Protein AF-A0A4U9IFB0-F1 (afdb_monomer)

Organism: NCBI:txid83655

Structure (mmCIF, N/CA/C/O backbone):
data_AF-A0A4U9IFB0-F1
#
_entry.id   AF-A0A4U9IFB0-F1
#
loop_
_atom_site.group_PDB
_atom_site.id
_atom_site.type_symbol
_atom_site.label_atom_id
_atom_site.label_alt_id
_atom_site.label_comp_id
_atom_site.label_asym_id
_atom_site.label_entity_id
_atom_site.label_seq_id
_atom_site.pdbx_PDB_ins_code
_atom_site.Cartn_x
_atom_site.Cartn_y
_atom_site.Cartn_z
_atom_site.occupancy
_atom_site.B_iso_or_equiv
_atom_site.auth_seq_id
_atom_site.auth_comp_id
_atom_site.auth_asym_id
_atom_site.auth_atom_id
_atom_site.pdbx_PDB_model_num
ATOM 1 N N . MET A 1 1 ? 10.143 17.828 16.901 1.00 49.84 1 MET A N 1
ATOM 2 C CA . MET A 1 1 ? 9.728 16.424 17.096 1.00 49.84 1 MET A CA 1
ATOM 3 C C . MET A 1 1 ? 9.895 15.701 15.776 1.00 49.84 1 MET A C 1
ATOM 5 O O . MET A 1 1 ? 9.204 16.052 14.827 1.00 49.84 1 MET A O 1
ATOM 9 N N . TYR A 1 2 ? 10.829 14.756 15.691 1.00 51.25 2 TYR A N 1
ATOM 10 C CA . TYR A 1 2 ? 10.863 13.819 14.567 1.00 51.25 2 TYR A CA 1
ATOM 11 C C . TYR A 1 2 ? 9.643 12.888 14.664 1.00 51.25 2 TYR A C 1
ATOM 13 O O . TYR A 1 2 ? 9.141 12.656 15.758 1.00 51.25 2 TYR A O 1
ATOM 21 N N . GLY A 1 3 ? 9.096 12.454 13.528 1.00 64.69 3 GLY A N 1
ATOM 22 C CA . GLY A 1 3 ? 7.944 11.539 13.486 1.00 64.69 3 GLY A CA 1
AT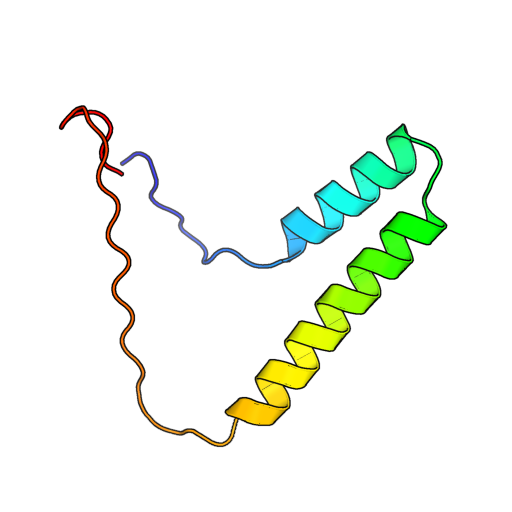OM 23 C C . GLY A 1 3 ? 6.553 12.173 13.649 1.00 64.69 3 GLY A C 1
ATOM 24 O O . GLY A 1 3 ? 5.562 11.526 13.319 1.00 64.69 3 GLY A O 1
ATOM 25 N N . SER A 1 4 ? 6.438 13.441 14.068 1.00 72.31 4 SER A N 1
ATOM 26 C CA . SER A 1 4 ? 5.132 14.116 14.152 1.00 72.31 4 SER A CA 1
ATOM 27 C C . SER A 1 4 ? 4.572 14.400 12.752 1.00 72.31 4 SER A C 1
ATOM 29 O O . SER A 1 4 ? 5.166 15.151 11.975 1.00 72.31 4 SER A O 1
ATOM 31 N N . ARG A 1 5 ? 3.420 13.802 12.420 1.00 72.31 5 ARG A N 1
ATOM 32 C CA . ARG A 1 5 ? 2.682 14.070 11.178 1.00 72.31 5 ARG A CA 1
ATOM 33 C C . ARG A 1 5 ? 1.483 14.963 11.474 1.00 72.31 5 ARG A C 1
ATOM 35 O O . ARG A 1 5 ? 0.644 14.621 12.297 1.00 72.31 5 ARG A O 1
ATOM 42 N N . GLN A 1 6 ? 1.371 16.080 10.756 1.00 82.88 6 GLN A N 1
ATOM 43 C CA . GLN A 1 6 ? 0.206 16.973 10.863 1.00 82.88 6 GLN A CA 1
ATOM 44 C C . GLN A 1 6 ? -1.063 16.385 10.229 1.00 82.88 6 GLN A C 1
ATOM 46 O O . GLN A 1 6 ? -2.166 16.843 10.509 1.00 82.88 6 GLN A O 1
ATOM 51 N N . LYS A 1 7 ? -0.908 15.389 9.353 1.00 82.25 7 LYS A N 1
ATOM 52 C CA . LYS A 1 7 ? -2.000 14.669 8.699 1.00 82.25 7 LYS A CA 1
ATOM 53 C C . LYS A 1 7 ? -1.823 13.180 8.934 1.00 82.25 7 LYS A C 1
ATOM 55 O O . LYS A 1 7 ? -0.696 12.678 8.894 1.00 82.25 7 LYS A O 1
ATOM 60 N N . LEU A 1 8 ? -2.938 12.488 9.148 1.00 81.94 8 LEU A N 1
ATOM 61 C CA . LEU A 1 8 ? -2.949 11.033 9.118 1.00 81.94 8 LEU A CA 1
ATOM 62 C C . LEU A 1 8 ? -2.461 10.562 7.748 1.00 81.94 8 LEU A C 1
ATOM 64 O O . LEU A 1 8 ? -2.697 11.214 6.731 1.00 81.94 8 LEU A O 1
ATOM 68 N N . TRP A 1 9 ? -1.734 9.454 7.749 1.00 84.44 9 TRP A N 1
ATOM 69 C CA . TRP A 1 9 ? -1.323 8.821 6.509 1.00 84.44 9 TRP A CA 1
ATOM 70 C C . TRP A 1 9 ? -2.544 8.236 5.791 1.00 84.44 9 TR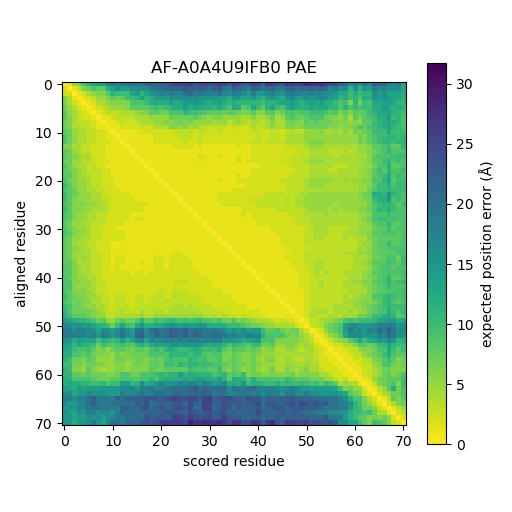P A C 1
ATOM 72 O O . TRP A 1 9 ? -3.448 7.701 6.434 1.00 84.44 9 TRP A O 1
ATOM 82 N N . ASP A 1 10 ? -2.540 8.323 4.465 1.00 88.69 10 ASP A N 1
ATOM 83 C CA . ASP A 1 10 ? -3.502 7.674 3.585 1.00 88.69 10 ASP A CA 1
ATOM 84 C C . ASP A 1 10 ? -2.773 7.000 2.410 1.00 88.69 10 ASP A C 1
ATOM 86 O O . ASP A 1 10 ? -1.568 7.176 2.202 1.00 88.69 10 ASP A O 1
ATOM 90 N N . MET A 1 11 ? -3.521 6.222 1.629 1.00 94.12 11 MET A N 1
ATOM 91 C CA . MET A 1 11 ? -2.983 5.412 0.533 1.00 94.12 11 MET A CA 1
ATOM 92 C C . MET A 1 11 ? -2.497 6.238 -0.674 1.00 94.12 11 MET A C 1
ATOM 94 O O . MET A 1 11 ? -1.939 5.661 -1.604 1.00 94.12 11 MET A O 1
ATOM 98 N N . THR A 1 12 ? -2.676 7.566 -0.698 1.00 93.19 12 THR A N 1
ATOM 99 C CA . THR A 1 12 ? -2.356 8.416 -1.863 1.00 93.19 12 THR A CA 1
ATOM 100 C C . THR A 1 12 ? -0.901 8.267 -2.288 1.00 93.19 12 THR A C 1
ATOM 102 O O . THR A 1 12 ? -0.616 8.069 -3.469 1.00 93.19 12 THR A O 1
ATOM 105 N N . PHE A 1 13 ? 0.027 8.332 -1.330 1.00 93.62 13 PHE A N 1
ATOM 106 C CA . PHE A 1 13 ? 1.453 8.210 -1.633 1.00 93.62 13 PHE A CA 1
ATOM 107 C C . PHE A 1 13 ? 1.842 6.788 -2.027 1.00 93.62 13 PHE A C 1
ATOM 109 O O . PHE A 1 13 ? 2.652 6.630 -2.930 1.00 93.62 13 PHE A O 1
ATOM 116 N N . LEU A 1 14 ? 1.207 5.769 -1.441 1.00 96.31 14 LEU A N 1
ATOM 117 C CA . LEU A 1 14 ? 1.434 4.382 -1.841 1.00 96.31 14 LEU A CA 1
ATOM 118 C C . LEU A 1 14 ? 1.028 4.151 -3.301 1.00 96.31 14 LEU A C 1
ATOM 120 O O . LEU A 1 14 ? 1.783 3.556 -4.063 1.00 96.31 14 LEU A O 1
ATOM 124 N N . TYR A 1 15 ? -0.148 4.636 -3.712 1.00 98.12 15 TYR A N 1
ATOM 125 C CA . TYR A 1 15 ? -0.590 4.507 -5.102 1.00 98.12 15 TYR A CA 1
ATOM 126 C C . TYR A 1 15 ? 0.348 5.240 -6.054 1.00 98.12 15 TYR A C 1
ATOM 128 O O . TYR A 1 15 ? 0.737 4.670 -7.067 1.00 98.12 15 TYR A O 1
ATOM 136 N N . LYS A 1 16 ? 0.781 6.450 -5.688 1.00 97.81 16 LYS A N 1
ATOM 137 C CA . LYS A 1 16 ? 1.762 7.199 -6.472 1.00 97.81 16 LYS A CA 1
ATOM 138 C C . LYS A 1 16 ? 3.087 6.443 -6.617 1.00 97.81 16 LYS A C 1
ATOM 140 O O . LYS A 1 16 ? 3.601 6.343 -7.721 1.00 97.81 16 LYS A O 1
ATOM 145 N N . GLU A 1 17 ? 3.620 5.883 -5.534 1.00 97.88 17 GLU A N 1
ATOM 146 C CA . GLU A 1 17 ? 4.867 5.109 -5.569 1.00 97.88 17 GLU A CA 1
ATOM 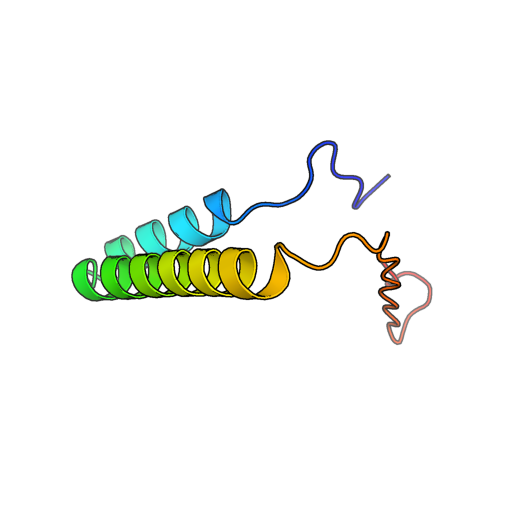147 C C . GLU A 1 17 ? 4.746 3.867 -6.465 1.00 97.88 17 GLU A C 1
ATOM 149 O O . GLU A 1 17 ? 5.671 3.551 -7.214 1.00 97.88 17 GLU A O 1
ATOM 154 N N . ILE A 1 18 ? 3.593 3.188 -6.448 1.00 98.56 18 ILE A N 1
ATOM 155 C CA . ILE A 1 18 ? 3.320 2.063 -7.352 1.00 98.56 18 ILE A CA 1
ATOM 156 C C . ILE A 1 18 ? 3.285 2.530 -8.813 1.00 98.56 18 ILE A C 1
ATOM 158 O O . ILE A 1 18 ? 3.880 1.868 -9.663 1.00 98.56 18 ILE A O 1
ATOM 162 N N . GLU A 1 19 ? 2.621 3.649 -9.118 1.00 98.56 19 GLU A N 1
ATOM 163 C CA . GLU A 1 19 ? 2.587 4.220 -10.474 1.00 98.56 19 GLU A CA 1
ATOM 164 C C . GLU A 1 19 ? 3.983 4.618 -10.958 1.00 98.56 19 GLU A C 1
ATOM 166 O O . GLU A 1 19 ? 4.374 4.267 -12.074 1.00 98.56 19 GLU A O 1
ATOM 171 N N . ASP A 1 20 ? 4.750 5.298 -10.105 1.00 98.62 20 ASP A N 1
ATOM 172 C CA . ASP A 1 20 ? 6.104 5.752 -10.408 1.00 98.62 20 ASP A CA 1
ATOM 173 C C . ASP A 1 20 ? 7.018 4.552 -10.707 1.00 98.62 20 ASP A C 1
ATOM 175 O O . ASP A 1 20 ? 7.705 4.537 -11.733 1.00 98.62 20 ASP A O 1
ATOM 179 N N . PHE A 1 21 ? 6.981 3.496 -9.885 1.00 98.62 21 PHE A N 1
ATOM 180 C CA . PHE A 1 21 ? 7.746 2.277 -10.161 1.00 98.62 21 PHE A CA 1
ATOM 181 C C . PHE A 1 21 ? 7.258 1.540 -11.407 1.00 98.62 21 PHE A C 1
ATOM 183 O O . PHE A 1 21 ? 8.081 1.091 -12.206 1.00 98.62 21 PHE A O 1
ATOM 190 N N . ALA A 1 22 ? 5.946 1.429 -11.614 1.00 98.69 22 ALA A N 1
ATOM 191 C CA . ALA A 1 22 ? 5.409 0.762 -12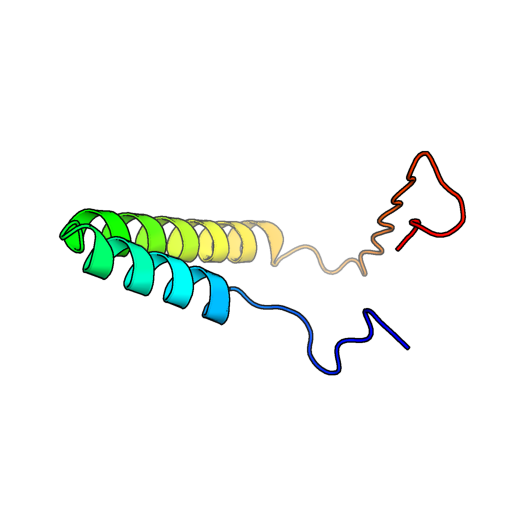.793 1.00 98.69 22 ALA A CA 1
ATOM 192 C C . ALA A 1 22 ? 5.859 1.453 -14.087 1.00 98.69 22 ALA A C 1
ATOM 194 O O . ALA A 1 22 ? 6.205 0.770 -15.047 1.00 98.69 22 ALA A O 1
ATOM 195 N N . LYS A 1 23 ? 5.953 2.787 -14.078 1.00 98.62 23 LYS A N 1
ATOM 196 C CA . LYS A 1 23 ? 6.502 3.574 -15.185 1.00 98.62 23 LYS A CA 1
ATOM 197 C C . LYS A 1 23 ? 8.007 3.367 -15.370 1.00 98.62 23 LYS A C 1
ATOM 199 O O . LYS A 1 23 ? 8.459 3.183 -16.495 1.00 98.62 23 LYS A O 1
ATOM 204 N N . ILE A 1 24 ? 8.792 3.374 -14.287 1.00 98.62 24 ILE A N 1
ATOM 205 C CA . ILE A 1 24 ? 10.251 3.143 -14.348 1.00 98.62 24 ILE A CA 1
ATOM 206 C C . ILE A 1 24 ? 10.570 1.783 -14.984 1.00 98.62 24 ILE A C 1
ATOM 208 O O . ILE A 1 24 ? 11.518 1.671 -15.759 1.00 98.62 24 ILE A O 1
ATOM 212 N N . PHE A 1 25 ? 9.777 0.760 -14.667 1.00 98.56 25 PHE A N 1
ATOM 213 C CA . PHE A 1 25 ? 9.994 -0.606 -15.141 1.00 98.56 25 PHE A CA 1
ATOM 214 C C . PHE A 1 25 ? 9.151 -0.990 -16.367 1.00 98.56 25 PHE A C 1
ATOM 216 O O . PHE A 1 25 ? 9.225 -2.144 -16.788 1.00 98.56 25 PHE A O 1
ATOM 223 N N . ASN A 1 26 ? 8.386 -0.056 -16.950 1.00 98.38 26 ASN A N 1
ATOM 224 C CA . ASN A 1 26 ? 7.530 -0.279 -18.123 1.00 98.38 26 ASN A CA 1
ATOM 225 C C . ASN A 1 26 ? 6.555 -1.469 -17.932 1.00 98.38 26 ASN A C 1
ATOM 227 O O . ASN A 1 26 ? 6.492 -2.401 -18.740 1.00 98.38 26 ASN A O 1
ATOM 231 N N . VAL A 1 27 ? 5.862 -1.474 -16.788 1.00 98.69 27 VAL A N 1
ATOM 232 C CA . VAL A 1 27 ? 4.874 -2.481 -16.355 1.00 98.69 27 VAL A CA 1
ATOM 233 C C . VAL A 1 27 ? 3.590 -1.827 -15.827 1.00 98.69 27 VAL A C 1
ATOM 235 O O . VAL A 1 27 ? 3.009 -2.262 -14.830 1.00 98.69 27 VAL A 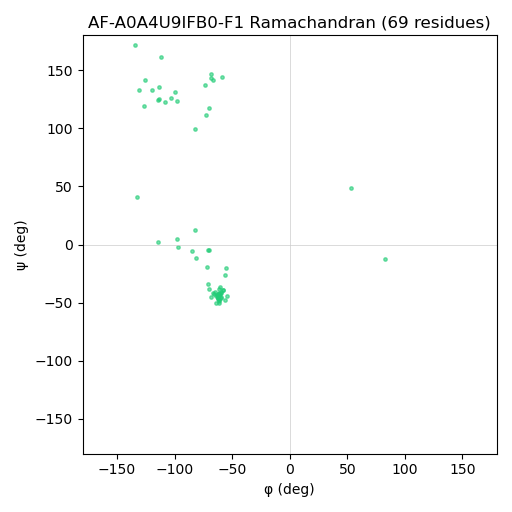O 1
ATOM 238 N N . GLU A 1 28 ? 3.135 -0.769 -16.489 1.00 98.62 28 GLU A N 1
ATOM 239 C CA . GLU A 1 28 ? 2.011 0.081 -16.086 1.00 98.62 28 GLU A CA 1
ATOM 240 C C . GLU A 1 28 ? 0.719 -0.704 -15.848 1.00 98.62 28 GLU A C 1
ATOM 242 O O . GLU A 1 28 ? 0.086 -0.513 -14.810 1.00 98.62 28 GLU A O 1
ATOM 247 N N . ASP A 1 29 ? 0.373 -1.651 -16.726 1.00 98.69 29 ASP A N 1
ATOM 248 C CA . ASP A 1 29 ? -0.821 -2.495 -16.567 1.00 98.69 29 ASP A CA 1
ATOM 249 C C . ASP A 1 29 ? -0.800 -3.274 -15.244 1.00 98.69 29 ASP A C 1
ATOM 251 O O . ASP A 1 29 ? -1.814 -3.382 -14.549 1.00 98.69 29 ASP A O 1
ATOM 255 N N . ARG A 1 30 ? 0.377 -3.777 -14.843 1.00 98.62 30 ARG A N 1
ATOM 256 C CA . ARG A 1 30 ? 0.553 -4.476 -13.561 1.00 98.62 30 ARG A CA 1
ATOM 257 C C . ARG A 1 30 ? 0.452 -3.511 -12.382 1.00 98.62 30 ARG A C 1
ATOM 259 O O . ARG A 1 30 ? -0.125 -3.876 -11.360 1.00 98.62 30 ARG A O 1
ATOM 266 N N . GLY A 1 31 ? 0.990 -2.298 -12.521 1.00 98.69 31 GLY A N 1
ATOM 267 C CA . GLY A 1 31 ? 0.863 -1.242 -11.515 1.00 98.69 31 GLY A CA 1
ATOM 268 C C . GLY A 1 31 ? -0.595 -0.846 -11.281 1.00 98.69 31 GLY A C 1
ATOM 269 O O . GLY A 1 31 ? -1.064 -0.835 -10.144 1.00 98.69 31 GLY A O 1
ATOM 270 N N . GLN A 1 32 ? -1.341 -0.613 -12.361 1.00 98.81 32 GLN A N 1
ATOM 271 C CA . GLN A 1 32 ? -2.759 -0.261 -12.299 1.00 98.81 32 GLN A CA 1
ATOM 272 C C . GLN A 1 32 ? -3.611 -1.399 -11.728 1.00 98.81 32 GLN A C 1
ATOM 274 O O . GLN A 1 32 ? -4.472 -1.150 -10.881 1.00 98.81 32 GLN A O 1
ATOM 279 N N . ALA A 1 33 ? -3.335 -2.652 -12.106 1.00 98.81 33 ALA A N 1
ATOM 280 C CA . ALA A 1 33 ? -4.008 -3.812 -11.526 1.00 98.81 33 ALA A CA 1
ATOM 281 C C . ALA A 1 33 ? -3.791 -3.910 -10.004 1.00 98.81 33 ALA A C 1
ATOM 283 O O . ALA A 1 33 ? -4.741 -4.159 -9.261 1.00 98.81 33 ALA A O 1
ATOM 284 N N . LEU A 1 34 ? -2.568 -3.656 -9.523 1.00 98.56 34 LEU A N 1
ATOM 285 C CA . LEU A 1 34 ? -2.254 -3.668 -8.092 1.00 98.56 34 LEU A CA 1
ATOM 286 C C . LEU A 1 34 ? -2.975 -2.546 -7.327 1.00 98.56 34 LEU A C 1
ATOM 288 O O . LEU A 1 34 ? -3.523 -2.778 -6.250 1.00 98.56 34 LEU A O 1
ATOM 292 N N . ILE A 1 35 ? -3.016 -1.336 -7.889 1.00 98.62 35 ILE A N 1
ATOM 293 C CA . ILE A 1 35 ? -3.733 -0.199 -7.290 1.00 98.62 35 ILE A CA 1
ATOM 294 C C . ILE A 1 35 ? -5.235 -0.481 -7.219 1.00 98.62 35 ILE A C 1
ATOM 296 O O . ILE A 1 35 ? -5.870 -0.202 -6.199 1.00 98.62 35 ILE A O 1
ATOM 300 N N . ALA A 1 36 ? -5.811 -1.038 -8.287 1.00 98.62 36 ALA A N 1
ATOM 301 C CA . ALA A 1 36 ? -7.220 -1.405 -8.323 1.00 98.62 36 ALA A CA 1
ATOM 302 C C . ALA A 1 36 ? -7.558 -2.453 -7.253 1.00 98.62 36 ALA A C 1
ATOM 304 O O . ALA A 1 36 ? -8.565 -2.307 -6.557 1.00 98.62 36 ALA A O 1
ATOM 305 N N . ASP A 1 37 ? -6.698 -3.458 -7.069 1.00 98.56 37 ASP A N 1
ATOM 306 C CA . ASP A 1 37 ? -6.877 -4.475 -6.033 1.00 98.56 37 ASP A CA 1
ATOM 307 C C . ASP A 1 37 ? -6.842 -3.874 -4.619 1.00 98.56 37 ASP A C 1
ATOM 309 O O . ASP A 1 37 ? -7.726 -4.152 -3.806 1.00 98.56 37 ASP A O 1
ATOM 313 N N . PHE A 1 38 ? -5.895 -2.976 -4.328 1.00 98.12 38 PHE A N 1
ATOM 314 C CA . PHE A 1 38 ? -5.858 -2.296 -3.030 1.00 98.12 38 PHE A CA 1
ATOM 315 C C . PHE A 1 38 ? -7.096 -1.438 -2.770 1.00 98.12 38 PHE A C 1
ATOM 317 O O . PHE A 1 38 ? -7.681 -1.537 -1.690 1.00 98.12 38 PHE A O 1
ATOM 324 N N . LYS A 1 39 ? -7.545 -0.657 -3.759 1.00 97.56 39 LYS A N 1
ATOM 325 C CA . LYS A 1 39 ? -8.775 0.143 -3.643 1.00 97.56 39 LYS A CA 1
ATOM 326 C C . LYS A 1 39 ? -9.996 -0.739 -3.395 1.00 97.56 39 LYS A C 1
ATOM 328 O O . LYS A 1 39 ? -10.822 -0.414 -2.542 1.00 97.56 39 LYS A O 1
ATOM 333 N N . LYS A 1 40 ? -10.100 -1.864 -4.110 1.00 98.31 40 LYS A N 1
ATOM 334 C CA . LYS A 1 40 ? -11.187 -2.829 -3.925 1.00 98.31 40 LYS A CA 1
ATOM 335 C C . LYS A 1 40 ? -11.163 -3.408 -2.513 1.00 98.31 40 LYS A C 1
ATOM 337 O O . LYS A 1 40 ? -12.180 -3.378 -1.828 1.00 98.31 40 LYS A O 1
ATOM 342 N N . ARG A 1 41 ? -10.004 -3.884 -2.056 1.00 97.50 41 ARG A N 1
ATOM 343 C CA . ARG A 1 41 ? -9.849 -4.486 -0.728 1.00 97.50 41 ARG A CA 1
ATOM 344 C C . ARG A 1 41 ? -10.180 -3.501 0.390 1.00 97.50 41 ARG A C 1
ATOM 346 O O . ARG A 1 41 ? -10.846 -3.872 1.349 1.00 97.50 41 ARG A O 1
ATOM 353 N N . GLU A 1 42 ? -9.751 -2.247 0.263 1.00 95.31 42 GLU A N 1
ATOM 354 C CA . GLU A 1 42 ? -10.104 -1.196 1.220 1.00 95.31 42 GLU A CA 1
ATOM 355 C C . GLU A 1 42 ? -11.621 -0.954 1.254 1.00 95.31 42 GLU A C 1
ATOM 357 O O . GLU A 1 42 ? -12.211 -0.899 2.334 1.00 95.31 42 GLU A O 1
ATOM 362 N N . ALA A 1 43 ? -12.262 -0.839 0.087 1.00 96.19 43 ALA A N 1
ATOM 363 C CA . ALA A 1 43 ? -13.707 -0.646 -0.007 1.00 96.19 43 ALA A CA 1
ATOM 364 C C . ALA A 1 43 ? -14.491 -1.825 0.596 1.00 96.19 43 ALA A C 1
ATOM 366 O O . ALA A 1 43 ? -15.440 -1.602 1.352 1.00 96.19 43 ALA A O 1
ATOM 367 N N . ASP A 1 44 ? -14.064 -3.059 0.319 1.00 97.00 44 ASP A N 1
ATOM 368 C CA . ASP A 1 44 ? -14.674 -4.276 0.858 1.00 97.00 44 ASP A CA 1
ATOM 369 C C . ASP A 1 44 ? -14.590 -4.301 2.392 1.00 97.00 44 ASP A C 1
ATOM 371 O O . ASP A 1 44 ? -15.612 -4.457 3.060 1.00 97.00 44 ASP A O 1
ATOM 375 N N . LEU A 1 45 ? -13.405 -4.042 2.961 1.00 93.88 45 LEU A N 1
ATOM 376 C CA . LEU A 1 45 ? -13.204 -3.977 4.414 1.00 93.88 45 LEU A CA 1
ATOM 377 C C . LEU A 1 45 ? -14.051 -2.872 5.056 1.00 93.88 45 LEU A C 1
ATOM 379 O O . LEU A 1 45 ? -14.701 -3.085 6.080 1.00 93.88 45 LEU A O 1
ATOM 383 N N . ARG A 1 46 ? -14.086 -1.677 4.454 1.00 91.38 46 ARG A N 1
ATOM 384 C CA . ARG A 1 46 ? -14.927 -0.581 4.959 1.00 91.38 46 ARG A CA 1
ATOM 385 C C . ARG A 1 46 ? -16.399 -0.973 4.961 1.00 91.38 4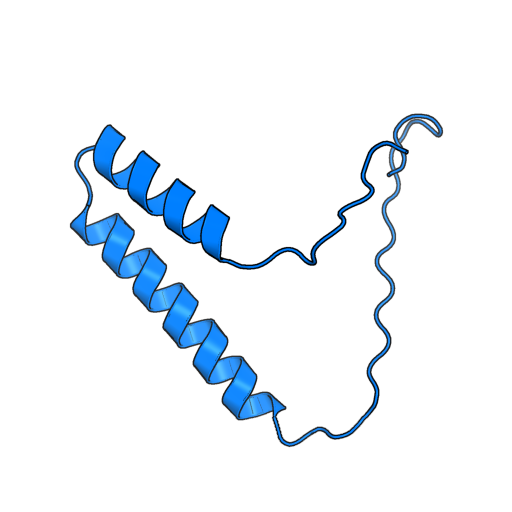6 ARG A C 1
ATOM 387 O O . ARG A 1 46 ? -17.093 -0.664 5.924 1.00 91.38 46 ARG A O 1
ATOM 394 N N . SER A 1 47 ? -16.864 -1.664 3.923 1.00 93.88 47 SER A N 1
ATOM 395 C CA . SER A 1 47 ? -18.238 -2.157 3.834 1.00 93.88 47 SER A CA 1
ATOM 396 C C . SER A 1 47 ? -18.537 -3.195 4.918 1.00 93.88 47 SER A C 1
ATOM 398 O O . SER A 1 47 ? -19.501 -3.036 5.673 1.00 93.88 47 SER A O 1
ATOM 400 N N . GLU A 1 48 ? -17.674 -4.203 5.058 1.00 93.50 48 GLU A N 1
ATOM 401 C CA . GLU A 1 48 ? -17.820 -5.311 6.006 1.00 93.50 48 GLU A CA 1
ATOM 402 C C . GLU A 1 48 ? -17.878 -4.825 7.460 1.00 93.50 48 GLU A C 1
ATOM 404 O O . GLU A 1 48 ? -18.764 -5.219 8.224 1.00 93.50 48 GLU A O 1
ATOM 409 N N . PHE A 1 49 ? -16.989 -3.900 7.828 1.00 89.88 49 PHE A N 1
ATOM 410 C CA . PHE A 1 49 ? -16.835 -3.448 9.211 1.00 89.88 49 PHE A CA 1
ATOM 411 C C . PHE A 1 49 ? -17.587 -2.146 9.542 1.00 89.88 49 PHE A C 1
ATOM 413 O O . PHE A 1 49 ? -17.627 -1.750 10.708 1.00 89.88 49 PHE A O 1
ATOM 420 N N . SER A 1 50 ? -18.261 -1.515 8.569 1.00 84.94 50 SER A N 1
ATOM 421 C CA . SER A 1 50 ? -19.005 -0.246 8.743 1.00 84.94 50 SER A CA 1
ATOM 422 C C . SER A 1 50 ? -20.074 -0.265 9.842 1.00 84.94 50 SER A C 1
ATOM 424 O O . SER A 1 50 ? -20.432 0.776 10.392 1.00 84.94 50 SER A O 1
ATOM 426 N N . LYS A 1 51 ? -20.616 -1.445 10.165 1.00 81.56 51 LYS A N 1
ATOM 427 C CA . LYS A 1 51 ? -21.727 -1.607 11.116 1.00 81.56 51 LYS A CA 1
ATOM 428 C C . LYS A 1 51 ? -21.282 -1.607 12.579 1.00 81.56 51 LYS A C 1
ATOM 430 O O . LYS A 1 51 ? -22.128 -1.523 13.471 1.00 81.56 51 LYS A O 1
ATOM 435 N N . ASN A 1 52 ? -19.981 -1.704 12.845 1.00 71.94 52 ASN A N 1
ATOM 436 C CA . ASN A 1 52 ? -19.460 -1.722 14.202 1.00 71.94 52 ASN A CA 1
ATOM 437 C C . ASN A 1 52 ? -19.331 -0.284 14.732 1.00 71.94 52 ASN A C 1
ATOM 439 O O . ASN A 1 52 ? -18.373 0.413 14.428 1.00 71.94 52 ASN A O 1
ATOM 443 N N . LYS A 1 53 ? -20.311 0.169 15.526 1.00 73.81 53 LYS A N 1
ATOM 444 C CA . LYS A 1 53 ? -20.336 1.518 16.133 1.00 73.81 53 LYS A CA 1
ATOM 445 C C . LYS A 1 53 ? -19.500 1.640 17.415 1.00 73.81 53 LYS A C 1
ATOM 447 O O . LYS A 1 53 ? -19.688 2.585 18.178 1.00 73.81 53 LYS A O 1
ATOM 452 N N . LYS A 1 54 ? -18.651 0.654 17.712 1.00 83.00 54 LYS A N 1
ATOM 453 C CA . LYS A 1 54 ? -17.772 0.706 18.881 1.00 83.00 54 LYS A CA 1
ATOM 454 C C . LYS A 1 54 ? -16.653 1.705 18.619 1.00 83.00 54 LYS A C 1
ATOM 456 O O . LYS A 1 54 ? -16.070 1.698 17.540 1.00 83.00 54 LYS A O 1
ATOM 461 N N . ASP A 1 55 ? -16.346 2.517 19.620 1.00 82.75 55 ASP A N 1
ATOM 462 C CA . ASP A 1 55 ? -15.129 3.316 19.611 1.00 82.75 55 ASP A CA 1
ATOM 463 C C . ASP A 1 55 ? -13.941 2.374 19.846 1.00 82.75 55 ASP A C 1
ATOM 465 O O . ASP A 1 55 ? -13.846 1.716 20.887 1.00 82.75 55 ASP A O 1
ATOM 469 N N . LEU A 1 56 ? -13.111 2.199 18.820 1.00 84.38 56 LEU A N 1
ATOM 470 C CA . LEU A 1 56 ? -12.010 1.244 18.834 1.00 84.38 56 LEU A CA 1
ATOM 471 C C . LEU A 1 56 ? -10.717 1.972 1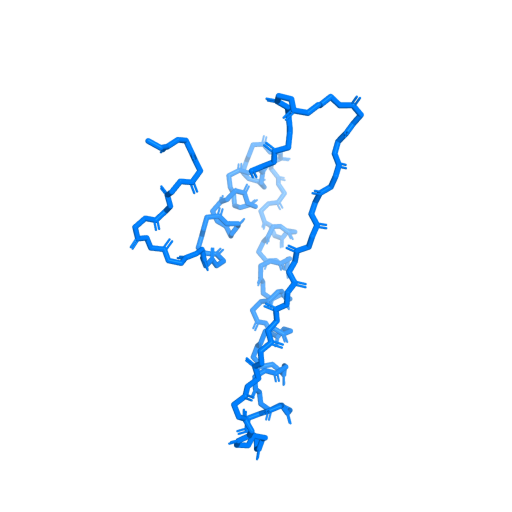9.190 1.00 84.38 56 LEU A C 1
ATOM 473 O O . LEU A 1 56 ? -10.301 2.898 18.501 1.00 84.38 56 LEU A O 1
ATOM 477 N N . SER A 1 57 ? -10.052 1.505 20.243 1.00 87.81 57 SER A N 1
ATOM 478 C CA . SER A 1 57 ? -8.717 1.965 20.620 1.00 87.81 57 SER A CA 1
ATOM 479 C C . SER A 1 57 ? -7.663 0.978 20.131 1.00 87.81 57 SER A C 1
ATOM 481 O O . SER A 1 57 ? -7.777 -0.225 20.367 1.00 87.81 57 SER A O 1
ATOM 483 N N . PHE A 1 58 ? -6.622 1.491 19.478 1.00 85.00 58 PHE A N 1
ATOM 484 C CA . PHE A 1 58 ? -5.492 0.707 18.986 1.00 85.00 58 PHE A CA 1
ATOM 485 C C . PHE A 1 58 ? -4.204 1.201 19.644 1.00 85.00 58 PHE A C 1
ATOM 487 O O . PHE A 1 58 ? -3.954 2.404 19.690 1.00 85.00 58 PHE A O 1
ATOM 494 N N . VAL A 1 59 ? -3.382 0.272 20.134 1.00 87.44 59 VAL A N 1
ATOM 495 C CA . VAL A 1 59 ? -2.037 0.557 20.648 1.00 87.44 59 VAL A CA 1
ATOM 496 C C . VAL A 1 59 ? -1.036 -0.132 19.736 1.00 87.44 59 VAL A C 1
ATOM 498 O O . VAL A 1 59 ? -1.107 -1.342 19.532 1.00 87.44 59 VAL A O 1
ATOM 501 N N . PHE A 1 60 ? -0.102 0.647 19.200 1.00 81.19 60 PHE A N 1
ATOM 502 C CA . PHE A 1 60 ? 1.038 0.143 18.446 1.00 81.19 60 PHE A CA 1
ATOM 503 C C . PHE A 1 60 ? 2.284 0.340 19.304 1.00 81.19 60 PHE A C 1
ATOM 505 O O . PHE A 1 60 ? 2.565 1.460 19.727 1.00 81.19 60 PHE A O 1
ATOM 512 N N . TRP A 1 61 ? 3.000 -0.747 19.583 1.00 82.44 61 TRP A N 1
ATOM 513 C CA . TRP A 1 61 ? 4.236 -0.722 20.357 1.00 82.44 61 TRP A CA 1
ATOM 514 C C . TRP A 1 61 ? 5.401 -1.121 19.460 1.00 82.44 61 TRP A C 1
ATOM 516 O O . TRP A 1 61 ? 5.389 -2.197 18.861 1.00 82.44 61 TRP A O 1
ATOM 526 N N . PHE A 1 62 ? 6.410 -0.260 19.396 1.00 75.25 62 PHE A N 1
ATOM 527 C CA . PHE A 1 62 ? 7.660 -0.521 18.699 1.00 75.25 62 PHE A CA 1
ATOM 528 C C . PHE A 1 62 ? 8.771 -0.608 19.741 1.00 75.25 62 PHE A C 1
ATOM 530 O O . PHE A 1 62 ? 8.826 0.211 20.652 1.00 75.25 62 PHE A O 1
ATOM 537 N N . SER A 1 63 ? 9.646 -1.601 19.614 1.00 77.81 63 SER A N 1
ATOM 538 C CA . SER A 1 63 ? 10.868 -1.692 20.411 1.00 77.81 63 SER A CA 1
ATOM 539 C C . SER A 1 63 ? 12.040 -1.946 19.485 1.00 77.81 63 SER A C 1
ATOM 541 O O . SER A 1 63 ? 11.986 -2.846 18.642 1.00 77.81 63 SER A O 1
ATOM 543 N N . SER A 1 64 ? 13.105 -1.194 19.671 1.00 69.12 64 SER A N 1
ATOM 544 C CA . SER A 1 64 ? 14.387 -1.381 19.023 1.00 69.12 64 SER A CA 1
ATOM 545 C C . SER A 1 64 ? 15.420 -1.823 20.060 1.00 69.12 64 SER A C 1
ATOM 547 O O . SER A 1 64 ? 15.252 -1.672 21.269 1.00 69.12 64 SER A O 1
ATOM 549 N N . SER A 1 65 ? 16.523 -2.401 19.594 1.00 73.38 65 SER A N 1
ATOM 550 C CA . SER A 1 65 ? 17.620 -2.825 20.468 1.00 73.38 65 SER A CA 1
ATOM 551 C C . SER A 1 65 ? 18.413 -1.655 21.072 1.00 73.38 65 SER A C 1
ATOM 553 O O . SER A 1 65 ? 19.327 -1.890 21.858 1.00 73.38 65 SER A O 1
ATOM 555 N N . SER A 1 66 ? 18.110 -0.410 20.692 1.00 68.81 66 SER A N 1
ATOM 556 C CA . SER A 1 66 ? 18.764 0.801 21.183 1.00 68.81 66 SER A CA 1
ATOM 557 C C . SER A 1 66 ? 17.705 1.773 21.707 1.00 68.81 66 SER A C 1
ATOM 559 O O . SER A 1 66 ? 16.913 2.259 20.910 1.00 68.81 66 SER A O 1
ATOM 561 N N . PRO A 1 67 ? 17.715 2.162 22.993 1.00 61.62 67 PRO A N 1
ATOM 562 C CA . PRO A 1 67 ? 16.732 3.104 23.544 1.00 61.62 67 PRO A CA 1
ATOM 563 C C . PRO A 1 67 ? 16.648 4.456 22.810 1.00 61.62 67 PRO A C 1
ATOM 565 O O . PRO A 1 67 ? 15.659 5.167 22.926 1.00 61.62 67 PRO A O 1
ATOM 568 N N . SER A 1 68 ? 17.689 4.836 22.059 1.00 66.62 68 SER A N 1
ATOM 569 C CA . SER A 1 68 ? 17.713 6.049 21.229 1.00 66.62 68 SER A CA 1
ATOM 570 C C . SER A 1 68 ? 17.108 5.876 19.831 1.00 66.62 68 SER A C 1
ATOM 572 O O . SER A 1 68 ? 17.050 6.839 19.069 1.00 66.62 68 SER A O 1
ATOM 574 N N . SER A 1 69 ? 16.734 4.654 19.459 1.00 59.59 69 SER A N 1
ATOM 575 C CA . SER A 1 69 ? 16.190 4.280 18.149 1.00 59.59 69 SER A CA 1
ATOM 576 C C . SER A 1 69 ? 14.737 3.810 18.227 1.00 59.59 69 SER A C 1
ATOM 578 O O . SER A 1 69 ? 14.165 3.442 17.201 1.00 59.59 69 SER A O 1
ATOM 580 N N . ASP A 1 70 ? 14.145 3.839 19.424 1.00 58.50 70 ASP A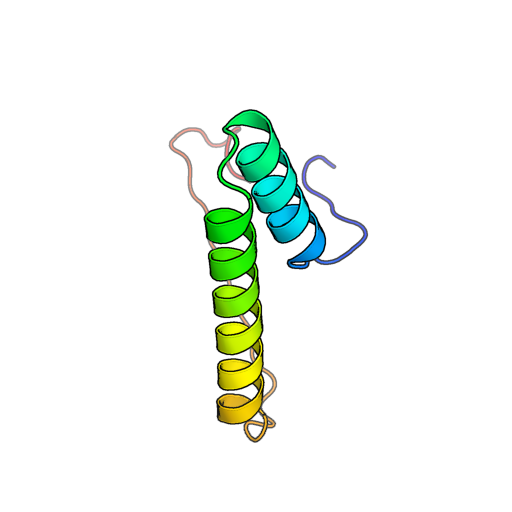 N 1
ATOM 581 C CA . ASP A 1 70 ? 12.705 3.695 19.600 1.00 58.50 70 ASP A CA 1
ATOM 582 C C . ASP A 1 70 ? 11.995 4.912 18.985 1.00 58.50 70 ASP A C 1
ATOM 584 O O . ASP A 1 70 ? 12.519 6.030 19.006 1.00 58.50 70 ASP A O 1
ATOM 588 N N . ALA A 1 71 ? 10.847 4.650 18.356 1.00 59.62 71 ALA A N 1
ATOM 589 C CA . ALA A 1 71 ? 10.082 5.621 17.572 1.00 59.62 71 ALA A CA 1
ATOM 590 C C . ALA A 1 71 ? 9.453 6.736 18.421 1.00 59.62 71 ALA A C 1
ATOM 592 O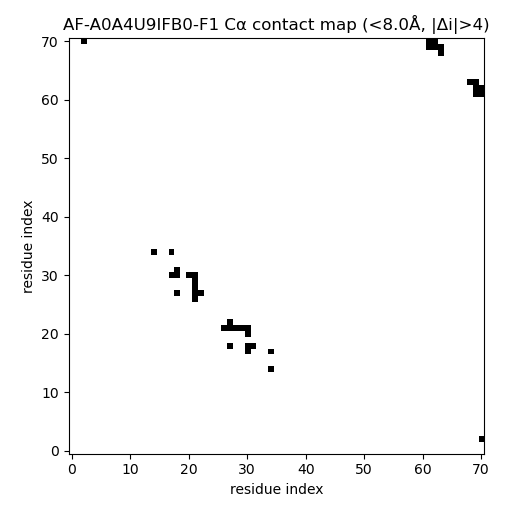 O . ALA A 1 71 ? 8.979 6.436 19.540 1.00 59.62 71 ALA A O 1
#

Foldseek 3Di:
DPPDDPDDDDCPVVLVVLCVVCVVVVNNVVSVVVVVVVVVVVVVVCVVCVPPPDDDDDDDADDDPDPVPGD

Radius of gyration: 17.34 Å; Cα contacts (8 Å, |Δi|>4): 20; chains: 1; bounding box: 40×22×42 Å

Mean predicted aligned error: 7.14 Å

pLDDT: mean 86.95, std 13.43, range [49.84, 98.81]

Secondary structure (DSSP, 8-state):
-TT--SS---THHHHHHHHHHHHHTT-HHHHHHHHHHHHHHHHHHHHHHTT--S----------SSTTS--

Sequence (71 aa):
MYGSRQKLWDMTFLYKEIEDFAKIFNVEDRGQALIADFKKREADLRSEFSKNKKDLSFVFWFSSSSPSSDA

Solvent-accessible surface area (backbone atoms only — not comparable to full-atom values): 4651 Å² total; per-residue (Å²): 122,86,89,74,66,98,60,82,87,67,66,67,61,58,48,49,53,41,48,54,50,15,56,77,68,74,38,48,72,61,29,52,51,52,47,52,49,52,54,49,52,52,52,51,50,51,63,72,55,65,79,62,85,67,90,82,86,85,86,88,87,75,82,52,100,41,88,89,66,45,129